Protein AF-A0A7V9RV15-F1 (afdb_monomer_lite)

Secondary structure (DSSP, 8-state):
-EEEEEEE-STTT-EEEEEEE-HHHHHTT--TTT-EEEEEE----SSS-----------

Foldseek 3Di:
DFWKWKQADAPVDGDIDIDDDPPVVVVVPHDPNDIDMGTPDDDPPPDDDPPDPPPPDDD

Radius of gyration: 13.77 Å; chains: 1; bounding box: 36×14×35 Å

Sequence (59 aa):
MVRARLLCSGEDCAGIFEALGPLEEVEALACECGCSLEVLAWPEPAERGAETLVLELVA

pLDDT: mean 76.1, std 16.91, range [44.97, 91.62]

Structure (mmCIF, N/CA/C/O backbone):
data_AF-A0A7V9RV15-F1
#
_entry.id   AF-A0A7V9RV15-F1
#
loop_
_atom_site.group_PDB
_atom_site.id
_atom_site.type_symbol
_atom_site.label_atom_id
_atom_site.label_alt_id
_atom_site.label_comp_id
_atom_site.label_asym_id
_atom_site.label_entity_id
_atom_site.label_seq_id
_atom_site.pdbx_PDB_ins_code
_atom_site.Cartn_x
_atom_site.Cartn_y
_atom_site.Cartn_z
_atom_site.occupancy
_atom_site.B_iso_or_equiv
_atom_site.auth_seq_id
_atom_site.auth_comp_id
_atom_site.auth_asym_id
_atom_site.auth_atom_id
_atom_site.pdbx_PDB_model_num
ATOM 1 N N . MET A 1 1 ? 4.650 0.011 -13.506 1.00 83.06 1 MET A N 1
ATOM 2 C CA . MET A 1 1 ? 3.684 -0.664 -12.617 1.00 83.06 1 MET A CA 1
ATOM 3 C C . MET A 1 1 ? 4.405 -1.022 -11.337 1.00 83.06 1 MET A C 1
ATOM 5 O O . MET A 1 1 ? 5.480 -1.597 -11.440 1.00 83.06 1 MET A O 1
ATOM 9 N N . VAL A 1 2 ? 3.860 -0.638 -10.188 1.00 87.50 2 VAL A N 1
ATOM 10 C CA . VAL A 1 2 ? 4.380 -0.936 -8.849 1.00 87.50 2 VAL A CA 1
ATOM 11 C C . VAL A 1 2 ? 3.679 -2.160 -8.280 1.00 87.50 2 VAL A C 1
ATOM 13 O O . VAL A 1 2 ? 2.496 -2.373 -8.554 1.00 87.50 2 VAL A O 1
ATOM 16 N N . ARG A 1 3 ? 4.396 -2.941 -7.470 1.00 90.56 3 ARG A N 1
ATOM 17 C CA . ARG A 1 3 ? 3.790 -3.920 -6.563 1.00 90.56 3 ARG A CA 1
ATOM 18 C C . ARG A 1 3 ? 3.728 -3.283 -5.185 1.00 90.56 3 ARG A C 1
ATOM 20 O O . ARG A 1 3 ? 4.771 -2.913 -4.648 1.00 90.56 3 ARG A O 1
ATOM 27 N N . ALA A 1 4 ? 2.538 -3.170 -4.616 1.00 91.12 4 ALA A N 1
ATOM 28 C CA . ALA A 1 4 ? 2.358 -2.612 -3.283 1.00 91.12 4 ALA A CA 1
ATOM 29 C C . ALA A 1 4 ? 1.432 -3.481 -2.437 1.00 91.12 4 ALA A C 1
ATOM 31 O O . ALA A 1 4 ? 0.661 -4.298 -2.946 1.00 91.12 4 ALA A O 1
ATOM 32 N N . ARG A 1 5 ? 1.534 -3.278 -1.130 1.00 91.56 5 ARG A N 1
ATOM 33 C CA . ARG A 1 5 ? 0.737 -3.915 -0.098 1.00 91.56 5 ARG A CA 1
ATOM 34 C C . ARG A 1 5 ? 0.014 -2.839 0.696 1.00 91.56 5 ARG A C 1
ATOM 36 O O . ARG A 1 5 ? 0.629 -1.884 1.155 1.00 91.56 5 ARG A O 1
ATOM 43 N N . LEU A 1 6 ? -1.286 -3.012 0.856 1.00 89.44 6 LE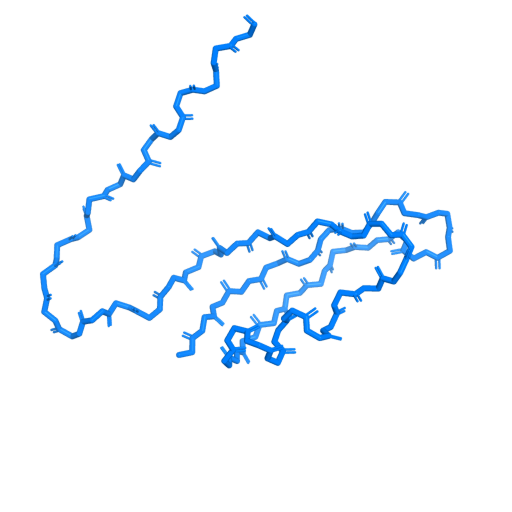U A N 1
ATOM 44 C CA . LEU A 1 6 ? -2.142 -2.214 1.715 1.00 89.44 6 LEU A CA 1
ATOM 45 C C . LEU A 1 6 ? -2.340 -2.976 3.024 1.00 89.44 6 LEU A C 1
ATOM 47 O O . LEU A 1 6 ? -2.709 -4.154 3.010 1.00 89.44 6 LEU A O 1
ATOM 51 N N . LEU A 1 7 ? -2.071 -2.314 4.145 1.00 88.44 7 LEU A N 1
ATOM 52 C CA . LEU A 1 7 ? -2.335 -2.834 5.479 1.00 88.44 7 LEU A CA 1
ATOM 53 C C . LEU A 1 7 ? -3.400 -1.960 6.125 1.00 88.44 7 LEU A C 1
ATOM 55 O O . LEU A 1 7 ? -3.172 -0.789 6.421 1.00 88.44 7 LEU A O 1
ATOM 59 N N . CYS A 1 8 ? -4.570 -2.539 6.337 1.00 88.19 8 CYS A N 1
ATOM 60 C CA . CYS A 1 8 ? -5.701 -1.857 6.933 1.00 88.19 8 CYS A CA 1
ATOM 61 C C . CYS A 1 8 ? -5.883 -2.348 8.372 1.00 88.19 8 CYS A C 1
ATOM 63 O O . CYS A 1 8 ? -5.953 -3.554 8.613 1.00 88.19 8 CYS A O 1
ATOM 65 N N . SER A 1 9 ? -5.954 -1.413 9.322 1.00 78.94 9 SER A N 1
ATOM 66 C CA . SER A 1 9 ? -6.059 -1.706 10.763 1.00 78.94 9 SER A CA 1
ATOM 67 C C . SER A 1 9 ? -7.407 -1.295 11.371 1.00 78.94 9 SER A C 1
ATOM 69 O O . SER A 1 9 ? -7.564 -1.344 12.588 1.00 78.94 9 SER A O 1
ATOM 71 N N . GLY A 1 10 ? -8.370 -0.864 10.550 1.00 77.25 10 GLY A N 1
ATOM 72 C CA . GLY A 1 10 ? -9.710 -0.498 11.010 1.00 77.25 10 GLY A CA 1
ATOM 73 C C . GLY A 1 10 ? -10.537 -1.724 11.406 1.00 77.25 10 GLY A C 1
ATOM 74 O O . GLY A 1 10 ? -10.418 -2.780 10.787 1.00 77.25 10 GLY A O 1
ATOM 75 N N . GLU A 1 11 ? -11.409 -1.580 12.407 1.00 75.94 11 GLU A N 1
ATOM 76 C CA . GLU A 1 11 ? -12.266 -2.667 12.921 1.00 75.94 11 GLU A CA 1
ATOM 77 C C . GLU A 1 11 ? -13.190 -3.276 11.847 1.00 75.94 11 GLU A C 1
ATOM 79 O O . GLU A 1 11 ? -13.566 -4.441 11.953 1.00 75.94 11 GLU A O 1
ATOM 84 N N . ASP A 1 12 ? -13.500 -2.516 10.792 1.00 73.12 12 ASP A N 1
ATOM 85 C CA . ASP A 1 12 ? -14.366 -2.927 9.677 1.00 73.12 12 ASP A CA 1
ATOM 86 C C . ASP A 1 12 ? -13.599 -3.552 8.490 1.00 73.12 12 ASP A C 1
ATOM 88 O O . ASP A 1 12 ? -14.179 -4.213 7.635 1.00 73.12 12 ASP A O 1
ATOM 92 N N . CYS A 1 13 ? -12.275 -3.366 8.423 1.00 75.94 13 CYS A N 1
ATOM 93 C CA . CYS A 1 13 ? -11.471 -3.643 7.224 1.00 75.94 13 CYS A CA 1
ATOM 94 C C . CYS A 1 13 ? -10.108 -4.290 7.536 1.00 75.94 13 CYS A C 1
ATOM 96 O O . CYS A 1 13 ? -9.174 -4.168 6.743 1.00 75.94 13 CYS A O 1
ATOM 98 N N . ALA A 1 14 ? -9.964 -4.947 8.691 1.00 78.38 14 ALA A N 1
ATOM 99 C CA . ALA A 1 14 ? -8.695 -5.514 9.136 1.00 78.38 14 ALA A CA 1
ATOM 100 C C . ALA A 1 14 ? -8.185 -6.579 8.150 1.00 78.38 14 ALA A C 1
ATOM 102 O O . ALA A 1 14 ? -8.724 -7.685 8.059 1.00 78.38 14 ALA A O 1
ATOM 103 N N . GLY A 1 15 ? -7.140 -6.243 7.395 1.00 83.38 15 GLY A N 1
ATOM 104 C CA . GLY A 1 15 ? -6.679 -7.089 6.306 1.00 83.38 15 GLY A CA 1
ATOM 105 C C . GLY A 1 15 ? -5.409 -6.592 5.634 1.00 83.38 15 GLY A C 1
ATOM 106 O O . GLY A 1 15 ? -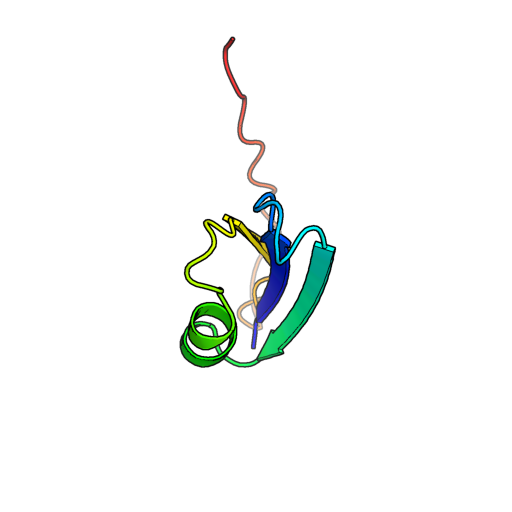5.053 -5.415 5.689 1.00 83.38 15 GLY A O 1
ATOM 107 N N . ILE A 1 16 ? -4.728 -7.538 4.991 1.00 87.00 16 ILE A N 1
ATOM 108 C CA . ILE A 1 16 ? -3.575 -7.281 4.136 1.00 87.00 16 ILE A CA 1
ATOM 109 C C . ILE A 1 16 ? -4.002 -7.581 2.705 1.00 87.00 16 ILE A C 1
ATOM 111 O O . ILE A 1 16 ? -4.462 -8.687 2.414 1.00 87.00 16 ILE A O 1
ATOM 115 N N . PHE A 1 17 ? -3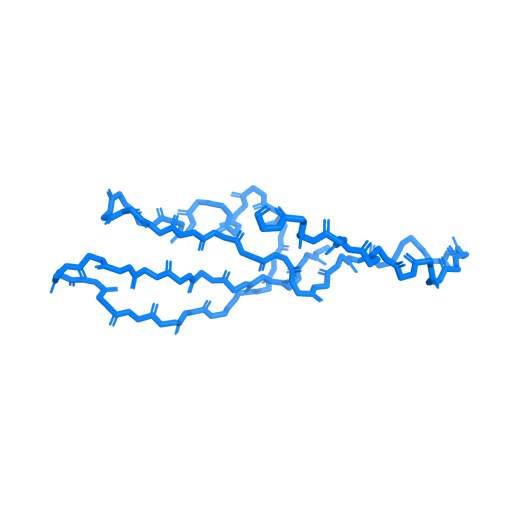.828 -6.608 1.821 1.00 87.81 17 PHE A N 1
ATOM 116 C CA . PHE A 1 17 ? -4.156 -6.735 0.409 1.00 87.81 17 PHE A CA 1
ATOM 117 C C . PHE A 1 17 ? -2.947 -6.362 -0.448 1.00 87.81 17 PHE A C 1
ATOM 119 O O . PHE A 1 17 ? -2.267 -5.382 -0.164 1.00 87.81 17 PHE A O 1
ATOM 126 N N . GLU A 1 18 ? -2.658 -7.136 -1.491 1.00 90.25 18 GLU A N 1
ATOM 127 C CA . GLU A 1 18 ? -1.561 -6.851 -2.422 1.00 90.25 18 GLU A CA 1
ATOM 128 C C . GLU A 1 18 ? -2.108 -6.521 -3.810 1.00 90.25 18 GLU A C 1
ATOM 130 O O . GLU A 1 18 ? -3.008 -7.195 -4.312 1.00 90.25 18 GLU A O 1
ATOM 135 N N . ALA A 1 19 ? -1.525 -5.506 -4.447 1.00 90.44 19 ALA A N 1
ATOM 136 C CA . ALA A 1 19 ? -1.922 -5.029 -5.764 1.00 90.44 19 ALA A CA 1
ATOM 137 C C . ALA A 1 19 ? -0.710 -4.800 -6.674 1.00 90.44 19 ALA A C 1
ATOM 139 O O . ALA A 1 19 ? 0.392 -4.470 -6.223 1.00 90.44 19 ALA A O 1
ATOM 140 N N . LEU A 1 20 ? -0.939 -4.955 -7.979 1.00 91.62 20 LEU A N 1
ATOM 141 C CA . LEU A 1 20 ? 0.017 -4.649 -9.039 1.00 91.62 20 LEU A CA 1
ATOM 142 C C . LEU A 1 20 ? -0.663 -3.726 -10.053 1.00 91.62 20 LEU A C 1
ATOM 144 O O . LEU A 1 20 ? -1.659 -4.112 -10.657 1.00 91.62 20 LEU A O 1
ATOM 148 N N . GLY A 1 21 ? -0.117 -2.529 -10.258 1.00 89.88 21 GLY A N 1
ATOM 149 C CA . GLY A 1 21 ? -0.724 -1.535 -11.147 1.00 89.88 21 GLY A CA 1
ATOM 150 C C . GLY A 1 21 ? 0.083 -0.239 -11.233 1.00 89.88 21 GLY A C 1
ATOM 151 O O . GLY A 1 21 ? 1.206 -0.172 -10.726 1.00 89.88 21 GLY A O 1
ATOM 152 N N . PRO A 1 22 ? -0.404 0.798 -11.926 1.00 90.44 22 PRO A N 1
ATOM 153 C CA . PRO A 1 22 ? 0.147 2.144 -11.778 1.00 90.44 22 PRO A CA 1
ATOM 154 C C . PRO A 1 22 ? -0.116 2.672 -10.360 1.00 90.44 22 PRO A C 1
ATOM 156 O O . PRO A 1 22 ? -1.107 2.301 -9.740 1.00 90.44 22 PRO A O 1
ATOM 159 N N . LEU A 1 23 ? 0.790 3.511 -9.839 1.00 88.12 23 LEU A N 1
ATOM 160 C CA . LEU A 1 23 ? 0.734 3.961 -8.441 1.00 88.12 23 LEU A CA 1
ATOM 161 C C . LEU A 1 23 ? -0.615 4.613 -8.108 1.00 88.12 23 LEU A C 1
ATOM 163 O O . LEU A 1 23 ? -1.232 4.211 -7.135 1.00 88.12 23 LEU A O 1
ATOM 167 N N . GLU A 1 24 ? -1.098 5.515 -8.964 1.00 90.25 24 GLU A N 1
ATOM 168 C CA . GLU A 1 24 ? -2.374 6.218 -8.775 1.00 90.25 24 GLU A CA 1
ATOM 169 C C . GLU A 1 24 ? -3.571 5.256 -8.639 1.00 90.25 24 GLU A C 1
ATOM 171 O O . GLU A 1 24 ? -4.418 5.434 -7.767 1.00 90.25 24 GLU A O 1
ATOM 176 N N . GLU A 1 25 ? -3.619 4.184 -9.440 1.00 91.12 25 GLU A N 1
ATOM 177 C CA . GLU A 1 25 ? -4.674 3.166 -9.318 1.00 91.12 25 GLU A CA 1
ATOM 178 C C . GLU A 1 25 ? -4.525 2.338 -8.039 1.00 91.12 25 GLU A C 1
ATOM 180 O O . GLU A 1 25 ? -5.520 1.976 -7.422 1.00 91.12 25 GLU A O 1
ATOM 185 N N . VAL A 1 26 ? -3.292 2.036 -7.623 1.00 90.69 26 VAL A N 1
ATOM 186 C CA . VAL A 1 26 ? -3.032 1.282 -6.390 1.00 90.69 26 VAL A CA 1
ATOM 187 C C . VAL A 1 26 ? -3.346 2.123 -5.147 1.00 90.69 26 VAL A C 1
ATOM 189 O O . VAL A 1 26 ? -3.890 1.598 -4.179 1.00 90.69 26 VAL A O 1
ATOM 192 N N . GLU A 1 27 ? -3.068 3.425 -5.176 1.00 88.25 27 GLU A N 1
ATOM 193 C CA . GLU A 1 27 ? -3.456 4.379 -4.131 1.00 88.25 27 GLU A CA 1
ATOM 194 C C . GLU A 1 27 ? -4.977 4.516 -4.033 1.00 88.25 27 GLU A C 1
ATOM 196 O O . GLU A 1 27 ? -5.512 4.586 -2.928 1.00 88.25 27 GLU A O 1
ATOM 201 N N . ALA A 1 28 ? -5.692 4.463 -5.160 1.00 91.31 28 ALA A N 1
ATOM 202 C CA . ALA A 1 28 ? -7.153 4.479 -5.176 1.00 91.31 28 ALA A CA 1
ATOM 203 C C . ALA A 1 28 ? -7.795 3.245 -4.504 1.00 91.31 28 ALA A C 1
ATOM 205 O O . ALA A 1 28 ? -8.982 3.277 -4.183 1.00 91.31 28 ALA A O 1
ATOM 206 N N . LEU A 1 29 ? -7.031 2.169 -4.267 1.00 88.06 29 LEU A N 1
ATOM 207 C CA . LEU A 1 29 ? -7.486 0.993 -3.513 1.00 88.06 29 LEU A CA 1
ATOM 208 C C . LEU A 1 29 ? -7.372 1.176 -1.990 1.00 88.06 29 LEU A C 1
ATOM 210 O O . LEU A 1 29 ? -7.835 0.314 -1.240 1.00 88.06 29 LEU A O 1
ATOM 214 N N . ALA A 1 30 ? -6.761 2.266 -1.512 1.00 85.50 30 ALA A N 1
ATOM 215 C CA . ALA A 1 30 ? -6.697 2.567 -0.089 1.00 85.50 30 ALA A CA 1
ATOM 216 C C . ALA A 1 30 ? -8.094 2.903 0.452 1.00 85.50 30 ALA A C 1
ATOM 218 O O . ALA A 1 30 ? -8.765 3.822 -0.014 1.00 85.50 30 ALA A O 1
ATOM 219 N N . CYS A 1 31 ? -8.531 2.150 1.459 1.00 82.50 31 CYS A N 1
ATOM 220 C CA . CYS A 1 31 ? -9.811 2.384 2.113 1.00 82.50 31 CYS A CA 1
ATOM 221 C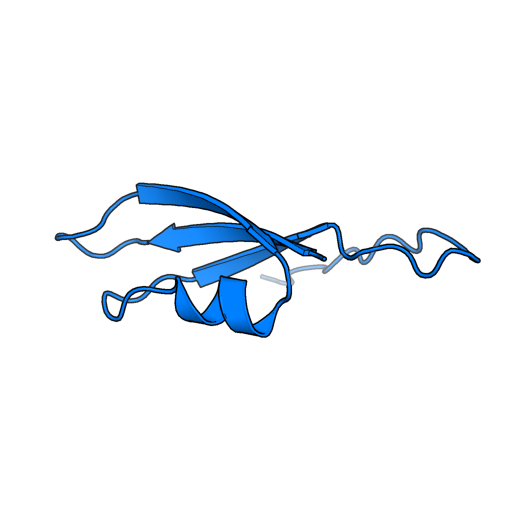 C . CYS A 1 31 ? -9.715 3.549 3.115 1.00 82.50 31 CYS A C 1
ATOM 223 O O . CYS A 1 31 ? -8.684 3.757 3.762 1.00 82.50 31 CYS A O 1
ATOM 225 N N . GLU A 1 32 ? -10.824 4.268 3.304 1.00 82.81 32 GLU A N 1
ATOM 226 C CA . GLU A 1 32 ? -10.949 5.375 4.265 1.00 82.81 32 GLU A CA 1
ATOM 227 C C . GLU A 1 32 ? -10.844 4.938 5.737 1.00 82.81 32 GLU A C 1
ATOM 229 O O . GLU A 1 32 ? -10.709 5.771 6.628 1.00 82.81 32 GLU A O 1
ATOM 234 N N . CYS A 1 33 ? -10.828 3.629 6.002 1.00 82.88 33 CYS A N 1
ATOM 235 C CA . CYS A 1 33 ? -10.685 3.057 7.338 1.00 82.88 33 CYS A CA 1
ATOM 236 C C . CYS A 1 33 ? -9.280 3.216 7.965 1.00 82.88 33 CYS A C 1
ATOM 238 O O . CYS A 1 33 ? -9.047 2.729 9.071 1.00 82.88 33 CYS A O 1
ATOM 240 N N . GLY A 1 34 ? -8.346 3.885 7.277 1.00 78.69 34 GLY A N 1
ATOM 241 C CA . GLY A 1 34 ? -6.998 4.176 7.778 1.00 78.69 34 GLY A CA 1
ATOM 242 C C . GLY A 1 34 ? -5.937 3.172 7.330 1.00 78.69 34 GLY A C 1
ATOM 243 O O . GLY A 1 34 ? -5.117 2.740 8.139 1.00 78.69 34 GLY A O 1
ATOM 244 N N . CYS A 1 35 ? -5.957 2.768 6.057 1.00 86.56 35 CYS A N 1
ATOM 245 C CA . CYS A 1 35 ? -4.946 1.863 5.514 1.00 86.56 35 CYS A CA 1
ATOM 246 C C . CYS A 1 35 ? -3.603 2.567 5.289 1.00 86.56 35 CYS A C 1
ATOM 248 O O . CYS A 1 35 ? -3.552 3.700 4.809 1.00 86.56 35 CYS A O 1
ATOM 250 N N . SER A 1 36 ? -2.507 1.866 5.571 1.00 87.94 36 SER A N 1
ATOM 251 C CA . SER A 1 36 ? -1.173 2.244 5.114 1.00 87.94 36 SER A CA 1
ATOM 252 C C . SER A 1 36 ? -0.836 1.525 3.810 1.00 87.94 36 SER A C 1
ATOM 254 O O . SER A 1 36 ? -1.247 0.385 3.588 1.00 87.94 36 SER A O 1
ATOM 256 N N . LEU A 1 37 ? -0.086 2.200 2.940 1.00 90.06 37 LEU A N 1
ATOM 257 C CA . LEU A 1 37 ? 0.412 1.649 1.683 1.00 90.06 37 LEU A CA 1
ATOM 258 C C . LEU A 1 37 ? 1.926 1.472 1.778 1.00 90.06 37 LEU A C 1
ATOM 260 O O . LEU A 1 37 ? 2.659 2.400 2.111 1.00 90.06 37 LEU A O 1
ATOM 264 N N . GLU A 1 38 ? 2.392 0.275 1.455 1.00 89.38 38 GLU A N 1
ATOM 265 C CA . GLU A 1 38 ? 3.799 -0.097 1.424 1.00 89.38 38 GLU A CA 1
ATOM 266 C C . GLU A 1 38 ? 4.161 -0.567 0.013 1.00 89.38 38 GLU A C 1
ATOM 268 O O . GLU A 1 38 ? 3.630 -1.560 -0.487 1.00 89.38 38 GLU A O 1
ATOM 273 N N . VAL A 1 39 ? 5.072 0.139 -0.657 1.00 89.94 39 VAL A N 1
ATOM 274 C CA . VAL A 1 39 ? 5.551 -0.268 -1.983 1.00 89.94 39 VAL A CA 1
ATOM 275 C C . VAL A 1 39 ? 6.598 -1.367 -1.820 1.00 89.94 39 VAL A C 1
ATOM 277 O O . VAL A 1 39 ? 7.682 -1.129 -1.298 1.00 89.94 39 VAL A O 1
ATOM 280 N N . LEU A 1 40 ? 6.277 -2.572 -2.294 1.00 89.88 40 LEU A N 1
ATOM 281 C CA . LEU A 1 40 ? 7.151 -3.746 -2.222 1.00 89.88 40 LEU A CA 1
ATOM 282 C C . LEU A 1 40 ? 8.149 -3.805 -3.382 1.00 89.88 40 LEU A C 1
ATOM 284 O O . LEU A 1 40 ? 9.232 -4.363 -3.239 1.00 89.88 40 LEU A O 1
ATOM 288 N N . ALA A 1 41 ? 7.769 -3.270 -4.543 1.00 86.38 41 ALA A N 1
ATOM 289 C CA . ALA A 1 41 ? 8.653 -3.140 -5.692 1.00 86.38 41 ALA A CA 1
ATOM 290 C C . ALA A 1 41 ? 8.237 -1.946 -6.552 1.00 86.38 41 ALA A C 1
ATOM 292 O O . ALA A 1 41 ? 7.080 -1.846 -6.979 1.00 86.38 41 ALA A O 1
ATOM 293 N N . TRP A 1 42 ? 9.197 -1.074 -6.854 1.00 81.94 42 TRP A N 1
ATOM 294 C CA . TRP A 1 42 ? 9.065 -0.153 -7.975 1.00 81.94 42 TRP A CA 1
ATOM 295 C C . TRP A 1 42 ? 9.401 -0.889 -9.278 1.00 81.94 42 TRP A C 1
ATOM 297 O O . TRP A 1 42 ? 10.249 -1.782 -9.264 1.00 81.94 42 TRP A O 1
ATOM 307 N N . PRO A 1 43 ? 8.762 -0.541 -10.410 1.00 69.88 43 PRO A N 1
ATOM 308 C CA . PRO A 1 43 ? 9.313 -0.876 -11.707 1.00 69.88 43 PRO A CA 1
ATOM 309 C C . PRO A 1 43 ? 10.729 -0.308 -11.742 1.00 69.88 43 PRO A C 1
ATOM 311 O O . PRO A 1 43 ? 10.905 0.910 -11.688 1.00 69.88 43 PRO A O 1
ATOM 314 N N . GLU A 1 44 ? 11.729 -1.186 -11.788 1.00 64.69 44 GLU A N 1
ATOM 315 C CA . GLU A 1 44 ? 13.085 -0.748 -12.078 1.00 64.69 44 GLU A CA 1
ATOM 316 C C . GLU A 1 44 ? 13.024 0.047 -13.393 1.00 64.69 44 GLU A C 1
ATOM 318 O O . GLU A 1 44 ? 12.447 -0.445 -14.376 1.00 64.69 44 GLU A O 1
ATOM 323 N N . PRO A 1 45 ? 13.563 1.281 -13.459 1.00 55.09 45 PRO A N 1
ATOM 324 C CA . PRO A 1 45 ? 13.937 1.803 -14.760 1.00 55.09 45 PRO A CA 1
ATOM 325 C C . PRO A 1 45 ? 14.854 0.741 -15.365 1.00 55.09 45 PRO A C 1
ATOM 327 O O . PRO A 1 45 ? 15.722 0.219 -14.671 1.00 55.09 45 PRO A O 1
ATOM 330 N N . ALA A 1 46 ? 14.638 0.373 -16.626 1.00 57.12 46 ALA A N 1
ATOM 331 C CA . ALA A 1 46 ? 15.326 -0.754 -17.261 1.00 57.12 46 ALA A CA 1
ATOM 332 C C . ALA A 1 46 ? 16.871 -0.650 -17.270 1.00 57.12 46 ALA A C 1
ATOM 334 O O . ALA A 1 46 ? 17.527 -1.537 -17.805 1.00 57.12 46 ALA A O 1
ATOM 335 N N . GLU A 1 47 ? 17.469 0.382 -16.667 1.00 52.53 47 GLU A N 1
ATOM 336 C CA . GLU A 1 47 ? 18.898 0.503 -16.441 1.00 52.53 47 GLU A CA 1
ATOM 337 C C . GLU A 1 47 ? 19.219 1.122 -15.062 1.00 52.53 47 GLU A C 1
ATOM 339 O O . GLU A 1 47 ? 18.765 2.216 -14.732 1.00 52.53 47 GLU A O 1
ATOM 344 N N . ARG A 1 48 ? 20.119 0.421 -14.350 1.00 44.97 48 ARG A N 1
ATOM 345 C CA . ARG A 1 48 ? 20.913 0.765 -13.148 1.00 44.97 48 ARG A CA 1
ATOM 346 C C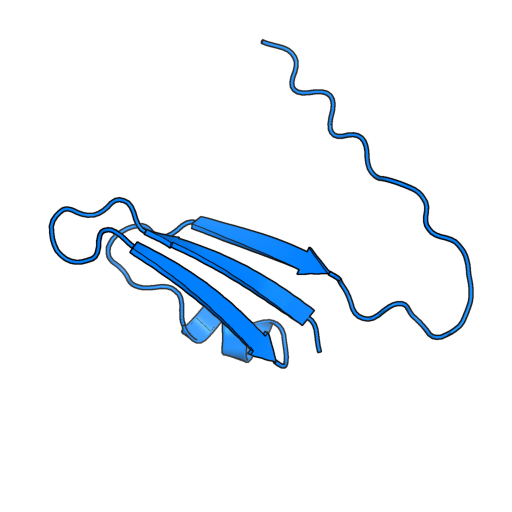 . ARG A 1 48 ? 20.296 0.600 -11.751 1.00 44.97 48 ARG A C 1
ATOM 348 O O . ARG A 1 48 ? 19.722 1.521 -11.194 1.00 44.97 48 ARG A O 1
ATOM 355 N N . GLY A 1 49 ? 20.723 -0.504 -11.127 1.00 46.69 49 GLY A N 1
ATOM 356 C CA . GLY A 1 49 ? 21.400 -0.488 -9.827 1.00 46.69 49 GLY A CA 1
ATOM 357 C C . GLY A 1 49 ? 20.478 -0.439 -8.618 1.00 46.69 49 GLY A C 1
ATOM 358 O O . GLY A 1 49 ? 20.132 0.634 -8.150 1.00 46.69 49 GLY A O 1
ATOM 359 N N . ALA A 1 50 ? 20.163 -1.613 -8.072 1.00 50.31 50 ALA A N 1
ATOM 360 C CA . ALA A 1 50 ? 19.527 -1.768 -6.771 1.00 50.31 50 ALA A CA 1
ATOM 361 C C . ALA A 1 50 ? 20.392 -1.152 -5.652 1.00 50.31 50 ALA A C 1
ATOM 363 O O . ALA A 1 50 ? 21.239 -1.819 -5.057 1.00 50.31 50 ALA A O 1
ATOM 364 N N . GLU A 1 51 ? 20.185 0.127 -5.359 1.00 47.53 51 GLU A N 1
ATOM 365 C CA . GLU A 1 51 ? 20.607 0.741 -4.107 1.00 47.53 51 GLU A CA 1
ATOM 366 C C . GLU A 1 51 ? 19.505 0.513 -3.068 1.00 47.53 51 GLU A C 1
ATOM 368 O O . GLU A 1 51 ? 18.478 1.185 -3.018 1.00 47.53 51 GLU A O 1
ATOM 373 N N . THR A 1 52 ? 19.709 -0.530 -2.265 1.00 48.00 52 THR A N 1
ATOM 374 C CA . THR A 1 52 ? 18.915 -0.862 -1.083 1.00 48.00 52 THR A CA 1
ATOM 375 C C . THR A 1 52 ? 18.791 0.361 -0.171 1.00 48.00 52 THR A C 1
ATOM 377 O O . THR A 1 52 ? 19.751 0.737 0.502 1.00 48.00 52 THR A O 1
ATOM 380 N N . LEU A 1 53 ? 17.602 0.962 -0.106 1.00 45.78 53 LEU A N 1
ATOM 381 C CA . LEU A 1 53 ? 17.266 1.965 0.903 1.00 45.78 53 LEU A CA 1
ATOM 382 C C . LEU A 1 53 ? 17.076 1.259 2.252 1.00 45.78 53 LEU A C 1
ATOM 384 O O . LEU A 1 53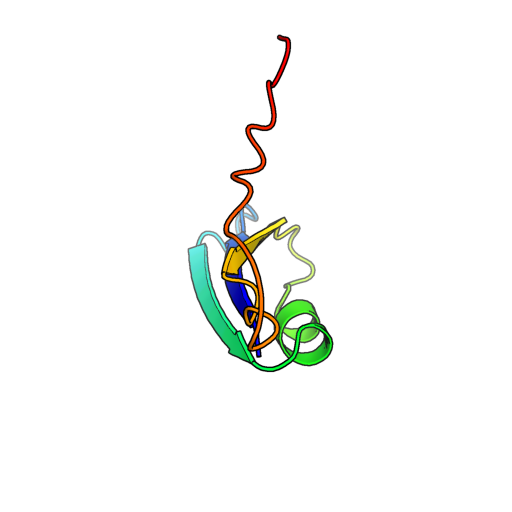 ? 15.995 0.769 2.574 1.00 45.78 53 LEU A O 1
ATOM 388 N N . VAL A 1 54 ? 18.148 1.183 3.042 1.00 45.22 54 VAL A N 1
ATOM 389 C CA . VAL A 1 54 ? 18.068 0.831 4.463 1.00 45.22 54 VAL A CA 1
ATOM 390 C C . VAL A 1 54 ? 17.550 2.065 5.199 1.00 45.22 54 VAL A C 1
ATOM 392 O O . VAL A 1 54 ? 18.307 2.984 5.499 1.00 45.22 54 VAL A O 1
ATOM 395 N N . LEU A 1 55 ? 16.241 2.122 5.445 1.00 50.66 55 LEU A N 1
ATOM 396 C CA . LEU A 1 55 ? 15.667 3.108 6.357 1.00 50.66 55 LEU A CA 1
ATOM 397 C C . LEU A 1 55 ? 16.018 2.688 7.789 1.00 50.66 55 LEU A C 1
ATOM 399 O O . LEU A 1 55 ? 15.360 1.830 8.376 1.00 50.66 55 LEU A O 1
ATOM 403 N N . GLU A 1 56 ? 17.082 3.267 8.342 1.00 50.97 56 GLU A N 1
ATOM 404 C CA . GLU A 1 56 ? 17.387 3.154 9.768 1.00 50.97 56 GLU A CA 1
ATOM 405 C C . GLU A 1 56 ? 16.316 3.916 10.570 1.00 50.97 56 GLU A C 1
ATOM 407 O O . GLU A 1 56 ? 16.348 5.142 10.685 1.00 50.97 56 GLU A O 1
ATOM 412 N N . LEU A 1 57 ? 15.332 3.185 11.105 1.00 45.25 57 LEU A N 1
ATOM 413 C CA . LEU A 1 57 ? 14.423 3.687 12.136 1.00 45.25 57 LEU A CA 1
ATOM 414 C C . LEU A 1 57 ? 15.231 3.861 13.433 1.00 45.25 57 LEU A C 1
ATOM 416 O O . LEU A 1 57 ? 15.538 2.882 14.115 1.00 45.25 57 LEU A O 1
ATOM 420 N N . VAL A 1 58 ? 15.595 5.098 13.773 1.00 45.75 58 VAL A N 1
ATOM 421 C CA . VAL A 1 58 ? 16.090 5.425 15.118 1.00 45.75 58 VAL A CA 1
ATOM 422 C C . VAL A 1 58 ? 14.882 5.531 16.050 1.00 45.75 58 VAL A C 1
ATOM 424 O O . VAL A 1 58 ? 13.948 6.283 15.770 1.00 45.75 58 VAL A O 1
ATOM 427 N N . ALA A 1 59 ? 14.913 4.708 17.100 1.00 47.12 59 ALA A N 1
ATOM 428 C CA . ALA A 1 59 ? 13.920 4.600 18.169 1.00 47.12 59 ALA A CA 1
ATOM 429 C C . ALA A 1 59 ? 13.823 5.855 19.051 1.00 47.12 59 ALA A C 1
ATOM 431 O O . ALA A 1 59 ? 14.847 6.562 19.197 1.00 47.12 59 ALA A O 1
#